Protein 4XED (pdb70)

Structure (mmCIF, N/CA/C/O backbone):
data_4XED
#
_entry.id   4XED
#
_cell.length_a   46.186
_cell.length_b   48.869
_cell.length_c   78.509
_cell.angle_alpha   90.00
_cell.angle_beta   90.00
_cell.angle_gamma   90.00
#
_symmetry.space_group_name_H-M   'I 2 2 2'
#
loop_
_entity.id
_entity.type
_entity.pdbx_description
1 polymer 'Peptidase M14, carboxypeptidase A'
2 non-polymer 'CALCIUM ION'
3 non-polymer 1,2-ETHANEDIOL
4 water water
#
loop_
_atom_site.group_PDB
_atom_site.id
_atom_site.type_symbol
_atom_site.label_atom_id
_atom_site.label_alt_id
_atom_site.label_comp_id
_atom_site.label_asym_id
_atom_site.label_entity_id
_atom_site.label_seq_id
_atom_site.pdbx_PDB_ins_code
_atom_site.Cartn_x
_atom_site.Cartn_y
_atom_site.Cartn_z
_atom_site.occupancy
_atom_site.B_iso_or_equiv
_atom_site.auth_seq_id
_atom_site.auth_comp_id
_atom_site.auth_asym_id
_atom_site.auth_atom_id
_atom_site.pdbx_PDB_model_num
ATOM 1 N N . ALA A 1 3 ? -19.331 -3.665 10.219 1.00 29.59 0 ALA A N 1
ATOM 2 C CA . ALA A 1 3 ? -19.762 -2.618 9.250 1.00 27.78 0 ALA A CA 1
ATOM 3 C C . ALA A 1 3 ? -18.686 -1.534 9.084 1.00 24.58 0 ALA A C 1
ATOM 4 O O . ALA A 1 3 ? -18.510 -0.974 7.999 1.00 26.12 0 ALA A O 1
ATOM 6 N N . ASN A 1 4 ? -17.955 -1.250 10.156 1.00 19.06 1 ASN A N 1
ATOM 7 C CA . ASN A 1 4 ? -16.960 -0.174 10.141 1.00 14.02 1 ASN A CA 1
ATOM 8 C C . ASN A 1 4 ? -15.777 -0.516 9.270 1.00 12.91 1 ASN A C 1
ATOM 9 O O . ASN A 1 4 ? -15.301 -1.659 9.252 1.00 14.95 1 ASN A O 1
ATOM 14 N N . ASP A 1 5 ? -15.297 0.486 8.546 1.00 11.47 2 ASP A N 1
ATOM 15 C CA . ASP A 1 5 ? -14.085 0.351 7.721 1.00 11.18 2 ASP A CA 1
ATOM 16 C C . ASP A 1 5 ? -12.978 1.227 8.288 1.00 10.12 2 ASP A C 1
ATOM 17 O O . ASP A 1 5 ? -13.264 2.258 8.879 1.00 9.50 2 ASP A O 1
ATOM 22 N N . PRO A 1 6 ? -11.708 0.842 8.071 1.00 9.87 3 PRO A N 1
ATOM 23 C CA . PRO A 1 6 ? -10.609 1.683 8.557 1.00 9.85 3 PRO A CA 1
ATOM 24 C C . PRO A 1 6 ? -10.407 2.880 7.660 1.00 9.21 3 PRO A C 1
ATOM 25 O O . PRO A 1 6 ? -10.839 2.881 6.499 1.00 9.09 3 PRO A O 1
ATOM 29 N N . PRO A 1 7 ? -9.740 3.916 8.184 1.00 8.95 4 PRO A N 1
ATOM 30 C CA . PRO A 1 7 ? -9.441 5.035 7.304 1.00 8.58 4 PRO A CA 1
ATOM 31 C C . PRO A 1 7 ? -8.578 4.602 6.136 1.00 7.43 4 PRO A C 1
ATOM 32 O O . PRO A 1 7 ? -7.837 3.598 6.191 1.00 8.31 4 PRO A O 1
ATOM 36 N N . ASN A 1 8 ? -8.688 5.388 5.071 1.00 6.93 5 ASN A N 1
ATOM 37 C CA . ASN A 1 8 ? -7.765 5.270 3.961 1.00 7.71 5 ASN A CA 1
ATOM 38 C C . ASN A 1 8 ? -6.350 5.644 4.379 1.00 7.17 5 ASN A C 1
ATOM 39 O O . ASN A 1 8 ? -6.122 6.296 5.398 1.00 7.33 5 ASN A O 1
ATOM 44 N N . ILE A 1 9 ? -5.382 5.241 3.590 1.00 7.55 6 ILE A N 1
ATOM 45 C CA . ILE A 1 9 ? -4.011 5.544 3.902 1.00 7.69 6 ILE A CA 1
ATOM 46 C C . ILE A 1 9 ? -3.772 7.047 3.753 1.00 7.26 6 ILE A C 1
ATOM 47 O O . ILE A 1 9 ? -4.105 7.651 2.710 1.00 7.50 6 ILE A O 1
ATOM 52 N N . PRO A 1 10 ? -3.129 7.675 4.756 1.00 6.20 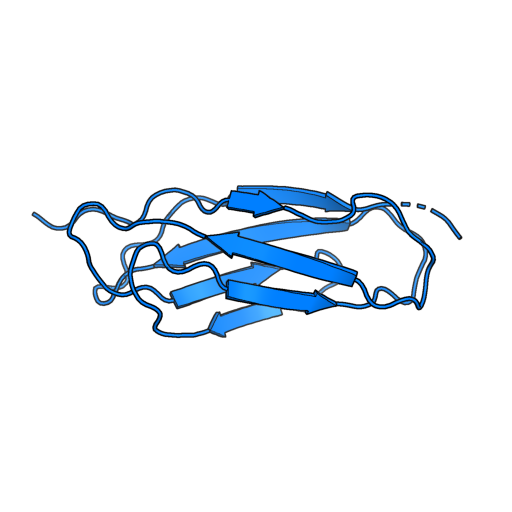7 PRO A N 1
ATOM 53 C CA . PRO A 1 10 ? -2.893 9.109 4.620 1.00 6.56 7 PRO A CA 1
ATOM 54 C C . PRO A 1 10 ? -1.931 9.498 3.524 1.00 6.03 7 PRO A C 1
ATOM 55 O O . PRO A 1 10 ? -1.020 8.747 3.163 1.00 7.42 7 PRO A O 1
ATOM 59 N N . ASN A 1 11 ? -2.139 10.714 3.046 1.00 4.82 8 ASN A N 1
ATOM 60 C CA . ASN A 1 11 ? -1.226 11.387 2.145 1.00 4.48 8 ASN A CA 1
ATOM 61 C C . ASN A 1 11 ? -0.411 12.419 2.931 1.00 5.22 8 ASN A C 1
ATOM 62 O O . ASN A 1 11 ? -0.940 13.106 3.798 1.00 6.07 8 ASN A O 1
ATOM 67 N N . VAL A 1 12 ? 0.870 12.546 2.555 1.00 5.32 9 VAL A N 1
ATOM 68 C CA . VAL A 1 12 ? 1.818 13.484 3.145 1.00 6.03 9 VAL A CA 1
ATOM 69 C C . VAL A 1 12 ? 2.541 14.258 2.046 1.00 4.63 9 VAL A C 1
ATOM 70 O O . VAL A 1 12 ? 3.214 13.628 1.233 1.00 5.95 9 VAL A O 1
ATOM 74 N N . THR A 1 13 ? 2.401 15.579 1.997 1.00 4.91 10 THR A N 1
ATOM 75 C CA . THR A 1 13 ? 3.169 16.358 1.029 1.00 5.60 10 THR A CA 1
ATOM 76 C C . THR A 1 13 ? 3.958 17.453 1.727 1.00 6.26 10 THR A C 1
ATOM 77 O O . THR A 1 13 ? 3.520 18.006 2.735 1.00 7.89 10 THR A O 1
ATOM 81 N N . GLY A 1 14 ? 5.105 17.790 1.157 1.00 5.99 11 GLY A N 1
ATOM 82 C CA . GLY A 1 14 ? 5.918 18.878 1.665 1.00 6.58 11 GLY A CA 1
ATOM 83 C C . GLY A 1 14 ? 7.297 18.722 1.058 1.00 7.39 11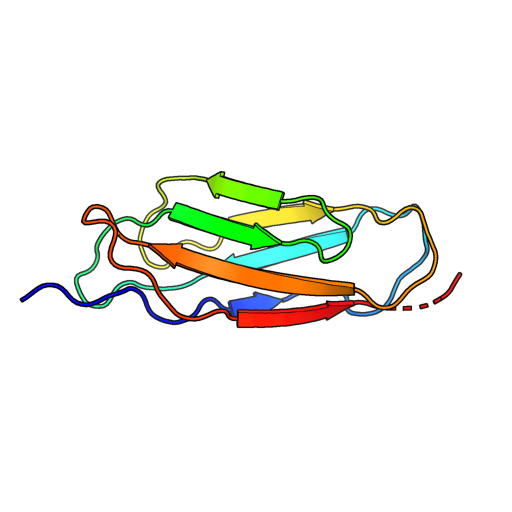 GLY A C 1
ATOM 84 O O . GLY A 1 14 ? 7.512 17.879 0.183 1.00 8.52 11 GLY A O 1
ATOM 85 N N . PRO A 1 15 ? 8.240 19.581 1.489 1.00 7.92 12 PRO A N 1
ATOM 86 C CA . PRO A 1 15 ? 9.582 19.572 0.894 1.00 8.41 12 PRO A CA 1
ATOM 87 C C . PRO A 1 15 ? 10.315 18.256 1.136 1.00 8.15 12 PRO A C 1
ATOM 88 O O . PRO A 1 15 ? 10.347 17.743 2.257 1.00 9.38 12 PRO A O 1
ATOM 92 N N . THR A 1 16 ? 10.951 17.738 0.092 1.00 7.47 13 THR A N 1
ATOM 93 C CA . THR A 1 16 ? 11.664 16.459 0.178 1.00 7.33 13 THR A CA 1
ATOM 94 C C . THR A 1 16 ? 13.170 16.638 0.259 1.00 8.55 13 THR A C 1
ATOM 95 O O . THR A 1 16 ? 13.906 15.653 0.352 1.00 8.72 13 THR A O 1
ATOM 99 N N A ASN A 1 17 ? 13.624 17.883 0.172 0.54 9.14 14 ASN A N 1
ATOM 100 N N B ASN A 1 17 ? 13.608 17.888 0.197 0.46 9.71 14 ASN A N 1
ATOM 101 C CA A ASN A 1 17 ? 15.028 18.217 0.369 0.54 11.03 14 ASN A CA 1
ATOM 102 C CA B ASN A 1 17 ? 15.008 18.241 0.338 0.46 11.74 14 ASN A CA 1
ATOM 103 C C A ASN A 1 17 ? 15.049 19.582 1.011 0.54 10.97 14 ASN A C 1
ATOM 104 C C B ASN A 1 17 ? 14.993 19.563 1.072 0.46 11.41 14 ASN A C 1
ATOM 105 O O A ASN A 1 17 ? 14.224 20.440 0.701 0.54 13.07 14 ASN A O 1
ATOM 106 O O B ASN A 1 17 ? 14.076 20.366 0.902 0.46 13.83 14 ASN A O 1
ATOM 115 N N . GLY A 1 18 ? 15.971 19.778 1.929 1.00 11.70 15 GLY A N 1
ATOM 116 C CA . GLY A 1 18 ? 16.097 21.052 2.591 1.00 13.16 15 GLY A CA 1
ATOM 117 C C . GLY A 1 18 ? 17.427 21.189 3.271 1.00 13.53 15 GLY A C 1
ATOM 118 O O . GLY A 1 18 ? 18.365 20.413 3.031 1.00 15.31 15 GLY A O 1
ATOM 119 N N A ASN A 1 19 ? 17.520 22.189 4.133 0.55 13.99 16 ASN A N 1
ATOM 120 N N B ASN A 1 19 ? 17.479 22.188 4.145 0.45 14.66 16 ASN A N 1
ATOM 121 C CA A ASN A 1 19 ? 18.736 22.414 4.886 0.55 13.42 16 ASN A CA 1
ATOM 122 C CA B ASN A 1 19 ? 18.664 22.558 4.904 0.45 1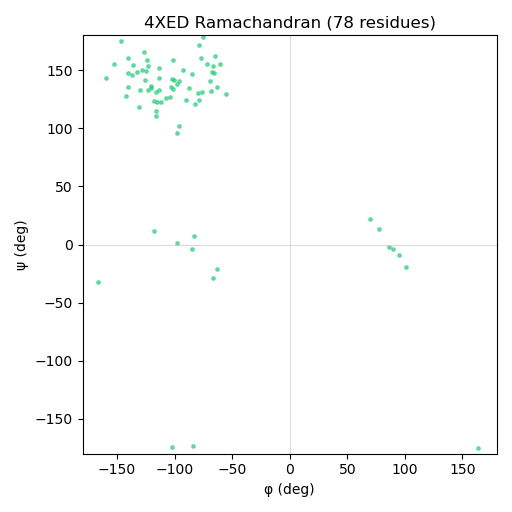4.54 16 ASN A CA 1
ATOM 123 C C A ASN A 1 19 ? 18.540 22.064 6.335 0.55 13.29 16 ASN A C 1
ATOM 124 C C B ASN A 1 19 ? 18.514 22.052 6.342 0.45 14.20 16 ASN A C 1
ATOM 125 O O A ASN A 1 19 ? 17.497 22.362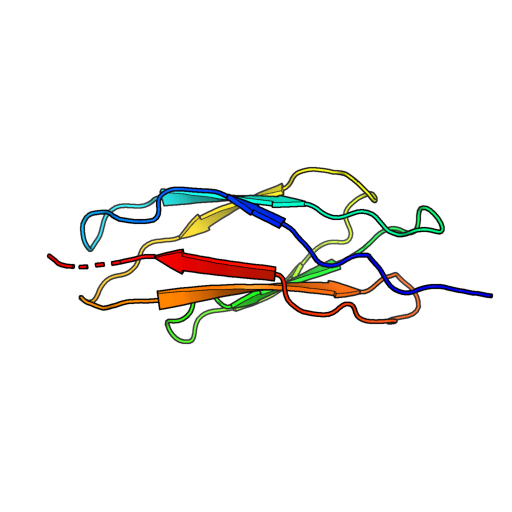 6.948 0.55 13.51 16 ASN A O 1
ATOM 126 O O B ASN A 1 19 ? 17.449 22.227 6.957 0.45 14.31 16 ASN A O 1
ATOM 135 N N . ILE A 1 20 ? 19.547 21.405 6.877 1.00 14.85 17 ILE A N 1
ATOM 136 C CA . ILE A 1 20 ? 19.521 20.973 8.256 1.00 14.65 17 ILE A CA 1
ATOM 137 C C . ILE A 1 20 ? 19.278 22.197 9.133 1.00 14.05 17 ILE A C 1
ATOM 138 O O . ILE A 1 20 ? 19.953 23.204 8.975 1.00 14.26 17 ILE A O 1
ATOM 143 N N . GLY A 1 21 ? 18.334 22.110 10.063 1.00 13.67 18 GLY A N 1
ATOM 144 C CA . GLY A 1 21 ? 18.098 23.196 11.009 1.00 13.25 18 GLY A CA 1
ATOM 145 C C . GLY A 1 21 ? 16.997 24.157 10.600 1.00 13.73 18 GLY A C 1
ATOM 146 O O . GLY A 1 21 ? 16.576 25.022 11.383 1.00 16.14 18 GLY A O 1
ATOM 147 N N . THR A 1 22 ? 16.514 24.013 9.371 1.00 12.23 19 THR A N 1
ATOM 148 C CA . THR A 1 22 ? 15.428 24.854 8.871 1.00 12.18 19 THR A CA 1
ATOM 149 C C . THR A 1 22 ? 14.079 24.151 9.040 1.00 11.49 19 THR A C 1
ATOM 150 O O . THR A 1 22 ? 13.944 22.948 8.851 1.00 10.50 19 THR A O 1
ATOM 154 N N . THR A 1 23 ? 13.061 24.911 9.407 1.00 10.92 20 THR A N 1
ATOM 155 C CA . THR A 1 23 ? 11.749 24.331 9.705 1.00 11.07 20 THR A CA 1
ATOM 156 C C . THR A 1 23 ? 10.938 24.222 8.419 1.00 10.42 20 THR A C 1
ATOM 157 O O . THR A 1 23 ? 10.916 25.167 7.638 1.00 11.38 20 THR A O 1
ATOM 161 N N . TYR A 1 24 ? 10.294 23.076 8.199 1.00 9.38 21 TYR A N 1
ATOM 162 C CA . TYR A 1 24 ? 9.489 22.823 6.987 1.00 8.78 21 TYR A CA 1
ATOM 163 C C . TYR A 1 24 ? 8.094 22.332 7.345 1.00 8.15 21 TYR A C 1
ATOM 164 O O . TYR A 1 24 ? 7.908 21.690 8.374 1.00 8.39 21 TYR A O 1
ATOM 173 N N . ASN A 1 25 ? 7.130 22.648 6.485 1.00 7.94 22 ASN A N 1
ATOM 174 C CA . ASN A 1 25 ? 5.714 22.306 6.696 1.00 8.14 22 ASN A CA 1
ATOM 175 C C . ASN A 1 25 ? 5.286 21.110 5.879 1.00 6.75 22 ASN A C 1
ATOM 176 O O . ASN A 1 25 ? 5.555 21.031 4.687 1.00 8.14 22 ASN A O 1
ATOM 181 N N . TYR A 1 26 ? 4.575 20.202 6.540 1.00 6.89 23 TYR A N 1
ATOM 182 C CA . TYR A 1 26 ? 4.027 18.990 5.926 1.00 6.22 23 TYR A CA 1
ATOM 183 C C . TYR A 1 26 ? 2.506 18.972 6.070 1.00 4.98 23 TYR A C 1
ATOM 184 O O . TYR A 1 26 ? 1.972 19.231 7.140 1.00 6.39 23 TYR A O 1
ATOM 193 N N . THR A 1 27 ? 1.862 18.637 4.964 1.00 6.09 24 THR A N 1
ATOM 194 C CA . THR A 1 27 ? 0.415 18.576 4.880 1.00 6.55 24 THR A CA 1
ATOM 195 C C . THR A 1 27 ? -0.014 17.113 4.914 1.00 6.75 24 THR A C 1
ATOM 196 O O . THR A 1 27 ? 0.486 16.300 4.122 1.00 6.44 24 THR A O 1
ATOM 200 N N . PHE A 1 28 ? -0.931 16.784 5.834 1.00 5.58 25 PHE A N 1
ATOM 201 C CA . PHE A 1 28 ? -1.400 15.414 6.043 1.00 6.16 25 PHE A CA 1
ATOM 202 C C . PHE A 1 28 ? -2.895 15.389 5.805 1.00 6.52 25 PHE A C 1
ATOM 203 O O . PHE A 1 28 ? -3.627 16.261 6.321 1.00 6.75 25 PHE A O 1
ATOM 211 N N . VAL A 1 29 ? -3.374 14.377 5.096 1.00 6.23 26 VAL A N 1
ATOM 212 C CA . VAL A 1 29 ? -4.824 14.214 5.006 1.00 6.51 26 VAL A CA 1
ATOM 213 C C . VAL A 1 29 ? -5.224 12.808 4.620 1.00 6.40 26 VAL A C 1
ATOM 214 O O . VAL A 1 29 ? -4.546 12.139 3.836 1.00 7.36 26 VAL A O 1
ATOM 218 N N . THR A 1 30 ? -6.324 12.349 5.205 1.00 7.07 27 THR A N 1
ATOM 219 C CA . THR A 1 30 ? -6.978 11.166 4.728 1.00 6.51 27 THR A CA 1
ATOM 220 C C . THR A 1 30 ? -8.479 11.319 4.932 1.00 5.64 27 THR A C 1
ATOM 221 O O . THR A 1 30 ? -8.933 12.308 5.511 1.00 7.62 27 THR A O 1
ATOM 225 N N . THR A 1 31 ? -9.219 10.341 4.434 1.00 6.30 28 THR A N 1
ATOM 226 C CA . THR A 1 31 ? -10.644 10.217 4.697 1.00 5.69 28 THR A CA 1
ATOM 227 C C . THR A 1 31 ? -10.931 8.852 5.303 1.00 7.37 28 THR A C 1
ATOM 228 O O . THR A 1 31 ? -10.208 7.886 5.106 1.00 7.33 28 THR A O 1
ATOM 232 N N . ASP A 1 32 ? -12.018 8.796 6.064 1.00 7.67 29 ASP A N 1
ATOM 233 C CA . ASP A 1 32 ? -12.574 7.540 6.521 1.00 6.83 29 ASP A CA 1
ATOM 234 C C . ASP A 1 32 ? -13.806 7.220 5.681 1.00 9.07 29 ASP A C 1
ATOM 235 O O . ASP A 1 32 ? -14.636 8.099 5.491 1.00 8.90 29 ASP A O 1
ATOM 240 N N . PRO A 1 33 ? -13.967 5.960 5.227 1.00 8.95 30 PRO A N 1
ATOM 241 C CA . PRO A 1 33 ? -15.080 5.623 4.333 1.00 10.18 30 PRO A CA 1
ATOM 242 C C . PRO A 1 33 ? -16.442 5.810 4.953 1.00 10.68 30 PRO A C 1
ATOM 243 O O . PRO A 1 33 ? -17.418 5.929 4.211 1.00 13.26 30 PRO A O 1
ATOM 247 N N . ASN A 1 34 ? -16.498 5.813 6.278 1.00 9.72 31 ASN A N 1
ATOM 248 C CA . ASN A 1 34 ? -17.752 5.963 7.002 1.00 9.66 31 ASN A CA 1
ATOM 249 C C . ASN A 1 34 ? -17.971 7.389 7.456 1.00 10.98 31 ASN A C 1
ATOM 250 O O . ASN A 1 34 ? -18.968 7.680 8.128 1.00 12.24 31 ASN A O 1
ATOM 255 N N . GLY A 1 35 ? -17.024 8.266 7.113 1.00 10.23 32 GLY A N 1
ATOM 256 C CA . GLY A 1 35 ? -17.058 9.662 7.520 1.00 9.95 32 GLY A CA 1
ATOM 257 C C . GLY A 1 35 ? -16.642 9.918 8.958 1.00 9.97 32 GLY A C 1
ATOM 258 O O . GLY A 1 35 ? -16.850 11.017 9.477 1.00 11.47 32 GLY A O 1
ATOM 259 N N . ASP A 1 36 ? -16.036 8.916 9.597 1.00 9.58 33 ASP A N 1
ATOM 260 C CA . ASP A 1 36 ? -15.657 9.006 10.999 1.00 9.59 33 ASP A CA 1
ATOM 261 C C . ASP A 1 36 ? -14.544 10.027 11.201 1.00 9.08 33 ASP A C 1
ATOM 262 O O . ASP A 1 36 ? -13.691 10.214 10.340 1.00 8.75 33 ASP A O 1
ATOM 267 N N . ASN A 1 37 ? -14.552 10.677 12.364 1.00 8.26 34 ASN A N 1
ATOM 268 C CA . ASN A 1 37 ? -13.399 11.426 12.815 1.00 8.12 34 ASN A CA 1
ATOM 269 C C . ASN A 1 37 ? -12.220 10.493 12.983 1.00 8.10 34 ASN A C 1
ATOM 270 O O . ASN A 1 37 ? -12.394 9.289 13.254 1.00 7.68 34 ASN A O 1
ATOM 275 N N A ILE A 1 38 ? -11.027 11.056 12.862 0.48 7.96 35 ILE A N 1
ATOM 276 N N B ILE A 1 38 ? -11.017 11.022 12.781 0.52 8.35 35 ILE A N 1
ATOM 277 C CA A ILE A 1 38 ? -9.805 10.262 12.903 0.48 6.59 35 ILE A CA 1
ATOM 278 C CA B ILE A 1 38 ? -9.800 10.208 12.904 0.52 6.62 35 ILE A CA 1
ATOM 279 C C A ILE A 1 38 ? -8.711 10.938 13.732 0.48 6.57 35 ILE A C 1
ATOM 280 C C B ILE A 1 38 ? -8.673 10.928 13.645 0.52 6.67 35 ILE A C 1
ATOM 281 O O A ILE A 1 38 ? -8.738 12.157 13.952 0.48 7.56 35 ILE A O 1
ATOM 282 O O B ILE A 1 38 ? -8.639 12.161 13.720 0.52 7.31 35 ILE A O 1
ATOM 291 N N . THR A 1 39 ? -7.739 10.140 14.173 1.00 6.25 36 THR A N 1
ATOM 292 C CA . THR A 1 39 ? -6.507 10.640 14.756 1.00 6.97 36 THR A CA 1
ATOM 293 C C . THR A 1 39 ? -5.349 10.132 13.895 1.00 6.97 36 THR A C 1
ATOM 294 O O . THR A 1 39 ? -5.474 9.106 13.229 1.00 7.35 36 THR A O 1
ATOM 298 N N . TYR A 1 40 ? -4.238 10.859 13.902 1.00 6.37 37 TYR A N 1
ATOM 299 C CA . TYR A 1 40 ? -3.065 10.518 13.120 1.00 6.70 37 TYR A CA 1
ATOM 300 C C . TYR A 1 40 ? -1.886 10.132 14.011 1.00 6.02 37 TYR A C 1
ATOM 301 O O . TYR A 1 40 ? -1.683 10.718 15.067 1.00 7.38 37 TYR A O 1
ATOM 310 N N . TYR A 1 41 ? -1.112 9.161 13.542 1.00 5.83 38 TYR A N 1
ATOM 311 C CA . TYR A 1 41 ? 0.158 8.770 14.161 1.00 5.56 38 TYR A CA 1
ATOM 312 C C . TYR A 1 41 ? 1.210 9.082 13.112 1.00 5.39 38 TYR A C 1
ATOM 313 O O . TYR A 1 41 ? 1.190 8.519 12.023 1.00 5.83 38 TYR A O 1
ATOM 322 N N . ILE A 1 42 ? 2.084 10.039 13.418 1.00 5.84 39 ILE A N 1
ATOM 323 C CA . ILE A 1 42 ? 3.123 10.507 12.507 1.00 4.76 39 ILE A CA 1
ATOM 324 C C . ILE A 1 42 ? 4.494 10.136 13.081 1.00 5.46 39 ILE A C 1
ATOM 325 O O . ILE A 1 42 ? 4.782 10.403 14.255 1.00 6.45 39 ILE A O 1
ATOM 330 N N . GLU A 1 43 ? 5.347 9.574 12.224 1.00 5.81 40 GLU A N 1
ATOM 331 C CA . GLU A 1 43 ? 6.777 9.382 12.485 1.00 5.57 40 GLU A CA 1
ATOM 332 C C . GLU A 1 43 ? 7.542 10.378 11.633 1.00 5.92 40 GLU A C 1
ATOM 333 O O . GLU A 1 43 ? 7.335 10.448 10.422 1.00 6.42 40 GLU A O 1
ATOM 339 N N . TRP A 1 44 ? 8.405 11.180 12.238 1.00 5.48 41 TRP A N 1
ATOM 340 C CA . TRP A 1 44 ? 9.219 12.111 11.469 1.00 6.77 41 TRP A CA 1
ATOM 341 C C . TRP A 1 44 ? 10.507 11.466 10.911 1.00 5.96 41 TRP A C 1
ATOM 342 O O . TRP A 1 44 ? 11.277 12.106 10.188 1.00 7.97 41 TRP A O 1
ATOM 353 N N . GLY A 1 45 ? 10.748 10.204 11.258 1.00 5.80 42 GLY A N 1
ATOM 354 C CA . GLY A 1 45 ? 11.863 9.438 10.734 1.00 7.14 42 GLY A CA 1
ATOM 355 C C . GLY A 1 45 ? 13.147 9.551 11.534 1.00 8.22 42 GLY A C 1
ATOM 356 O O . GLY A 1 45 ? 14.137 8.883 11.205 1.00 9.21 42 GLY A O 1
ATOM 357 N N . ASP A 1 46 ? 13.130 10.387 12.572 1.00 8.71 43 ASP A N 1
ATOM 358 C CA . ASP A 1 46 ? 14.292 10.704 13.385 1.00 10.12 43 ASP A CA 1
ATOM 359 C C . ASP A 1 46 ? 14.094 10.288 14.831 1.00 10.79 43 ASP A C 1
ATOM 360 O O . ASP A 1 46 ? 14.884 10.659 15.680 1.00 13.39 43 ASP A O 1
ATOM 365 N N . GLY A 1 47 ? 13.043 9.514 15.100 1.00 9.19 44 GLY A N 1
ATOM 366 C CA . GLY A 1 47 ? 12.680 9.094 16.453 1.00 9.70 44 GLY A CA 1
ATOM 367 C C . GLY A 1 47 ? 11.535 9.887 17.068 1.00 9.30 44 GLY A C 1
ATOM 368 O O . GLY A 1 47 ? 10.918 9.420 18.010 1.00 10.23 44 GLY A O 1
ATOM 369 N N . PHE A 1 48 ? 11.251 11.081 16.549 1.00 8.16 45 PHE A N 1
ATOM 370 C CA . PHE A 1 48 ? 10.149 11.903 17.049 1.00 8.64 45 PHE A CA 1
ATOM 371 C C . PHE A 1 48 ? 8.849 11.491 16.366 1.00 7.15 45 PHE A C 1
ATOM 372 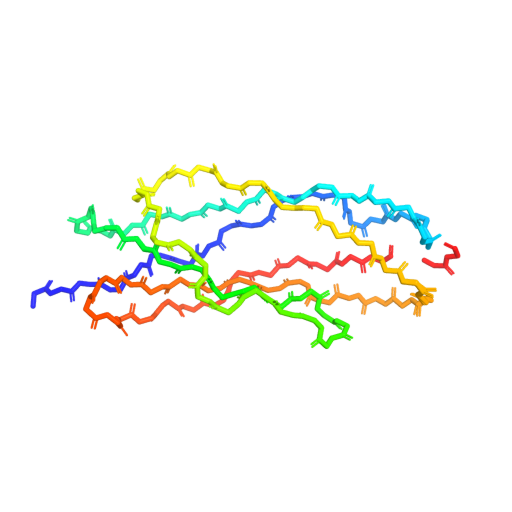O O . PHE A 1 48 ? 8.824 11.044 15.204 1.00 6.74 45 PHE A O 1
ATOM 380 N N . THR A 1 49 ? 7.774 11.600 17.125 1.00 8.55 46 THR A N 1
ATOM 381 C CA . THR A 1 49 ? 6.447 11.178 16.680 1.00 8.54 46 THR A CA 1
ATOM 382 C C . THR A 1 49 ? 5.362 12.144 17.137 1.00 8.90 46 THR A C 1
ATOM 383 O O . THR A 1 49 ? 5.571 12.906 18.098 1.00 13.20 46 THR A O 1
ATOM 387 N N . GLU A 1 50 ? 4.215 12.085 16.472 1.00 8.12 47 GLU A N 1
ATOM 388 C CA . GLU A 1 50 ? 2.978 12.678 16.941 1.00 9.16 47 GLU A CA 1
ATOM 389 C C . GLU A 1 50 ? 2.038 11.499 17.158 1.00 9.33 47 GLU A C 1
ATOM 390 O O . GLU A 1 50 ? 1.648 10.837 16.205 1.00 9.94 47 GLU A O 1
ATOM 396 N N . GLU A 1 51 ? 1.717 11.201 18.415 1.00 9.98 48 GLU A N 1
ATOM 397 C CA . GLU A 1 51 ? 1.058 9.929 18.734 1.00 11.13 48 GLU A CA 1
ATOM 398 C C . GLU A 1 51 ? -0.444 10.081 18.879 1.00 10.53 48 GLU A C 1
ATOM 399 O O . GLU A 1 51 ? -0.982 10.438 19.927 1.00 13.57 48 GLU A O 1
ATOM 405 N N . TRP A 1 52 ? -1.135 9.787 17.789 1.00 10.30 49 TRP A N 1
ATOM 406 C CA . TRP A 1 52 ? -2.591 9.824 17.754 1.00 10.16 49 TRP A CA 1
ATOM 407 C C . TRP A 1 52 ? -3.130 11.223 18.082 1.00 10.43 49 TRP A C 1
ATOM 408 O O . TRP A 1 52 ? -3.920 11.438 19.008 1.00 12.17 49 TRP A O 1
ATOM 419 N N A ILE A 1 53 ? -2.661 12.187 17.312 0.60 9.60 50 ILE A N 1
ATOM 420 N N B ILE A 1 53 ? -2.706 12.179 17.268 0.40 9.87 50 ILE A N 1
ATOM 421 C CA A ILE A 1 53 ? -3.121 13.561 17.450 0.60 11.06 50 ILE A CA 1
ATOM 422 C CA B ILE A 1 53 ? -3.127 13.570 17.407 0.40 10.82 50 ILE A CA 1
ATOM 423 C C A ILE A 1 53 ? -4.484 13.742 16.768 0.60 10.57 50 ILE A C 1
ATOM 424 C C B ILE A 1 53 ? -4.466 13.807 16.709 0.40 10.19 50 ILE A C 1
ATOM 425 O O A ILE A 1 53 ? -4.784 13.071 15.768 0.60 9.91 50 ILE A O 1
ATOM 426 O O B ILE A 1 53 ? -4.729 13.257 15.635 0.40 9.75 50 ILE A O 1
ATOM 435 N N . GLY A 1 54 ? -5.309 14.624 17.337 1.00 9.31 51 GLY A N 1
ATOM 436 C CA . GLY A 1 54 ? -6.687 14.768 16.908 1.00 9.74 51 GLY A CA 1
ATOM 437 C C . GLY A 1 54 ? -7.627 14.589 18.087 1.00 10.49 51 GLY A C 1
ATOM 438 O O . GLY A 1 54 ? -7.226 14.754 19.223 1.00 12.37 51 GLY A O 1
ATOM 439 N N . PRO A 1 55 ? -8.887 14.248 17.837 1.00 9.14 52 PRO A N 1
ATOM 440 C CA . PRO A 1 55 ? -9.449 13.909 16.515 1.00 7.91 52 PRO A CA 1
ATOM 441 C C . PRO A 1 55 ? -9.611 15.099 15.586 1.00 9.03 52 PRO A C 1
ATOM 442 O O . PRO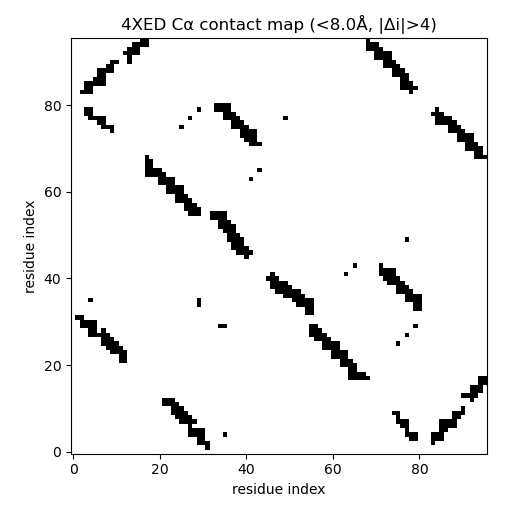 A 1 55 ? -9.758 16.250 16.031 1.00 10.04 52 PRO A O 1
ATOM 446 N N . TYR A 1 56 ? -9.603 14.776 14.296 1.00 7.98 53 TYR A N 1
ATOM 447 C CA . TYR A 1 56 ? -9.880 15.690 13.201 1.00 7.29 53 TYR A CA 1
ATOM 448 C C . TYR A 1 56 ? -11.027 15.136 12.365 1.00 7.06 53 TYR A C 1
ATOM 449 O O . TYR A 1 56 ? -11.305 13.926 12.392 1.00 7.90 53 TYR A O 1
ATOM 458 N N . ALA A 1 57 ? -11.702 15.997 11.601 1.00 8.25 54 ALA A N 1
ATOM 459 C CA . ALA A 1 57 ? -12.739 15.555 10.678 1.00 9.00 54 ALA A CA 1
ATOM 460 C C . ALA A 1 57 ? -12.108 14.704 9.583 1.00 8.61 54 ALA A C 1
ATOM 461 O O . ALA A 1 57 ? -10.986 15.009 9.104 1.00 7.88 54 ALA A O 1
ATOM 463 N N . SER A 1 58 ? -12.872 13.724 9.107 1.00 8.68 55 SER A N 1
ATOM 464 C CA . SER A 1 58 ? -12.494 13.032 7.901 1.00 7.63 55 SER A CA 1
ATOM 465 C C . SER A 1 58 ? -12.304 14.058 6.779 1.00 7.85 55 SER A C 1
ATOM 466 O O . SER A 1 58 ? -13.163 14.908 6.566 1.00 9.03 55 SER A O 1
ATOM 469 N N . GLY A 1 59 ? -11.168 13.986 6.089 1.00 7.41 56 GLY A N 1
ATOM 470 C CA . GLY A 1 59 ? -10.910 14.832 4.930 1.00 7.16 56 GLY A CA 1
ATOM 471 C C . GLY A 1 59 ? -10.324 16.194 5.204 1.00 7.07 56 GLY A C 1
ATOM 472 O O . GLY A 1 59 ? -10.025 16.952 4.282 1.00 8.25 56 GLY A O 1
ATOM 473 N N . GLU A 1 60 ? -10.138 16.503 6.473 1.00 7.31 57 GLU A N 1
ATOM 474 C CA . GLU A 1 60 ? -9.534 17.755 6.873 1.00 8.03 57 GLU A CA 1
ATOM 475 C C . GLU A 1 60 ? -8.029 17.730 6.726 1.00 7.93 57 GLU A C 1
ATOM 476 O O . GLU A 1 60 ? -7.369 16.851 7.266 1.00 8.93 57 GLU A O 1
ATOM 482 N N . GLU A 1 61 ? -7.472 18.674 5.980 1.00 7.07 58 GLU A N 1
ATOM 483 C CA . GLU A 1 61 ? -6.009 18.770 5.844 1.00 7.11 58 GLU A CA 1
ATOM 484 C C . GLU A 1 61 ? -5.432 19.381 7.110 1.00 6.79 58 GLU A C 1
ATOM 485 O O . GLU A 1 61 ? -5.947 20.394 7.604 1.00 7.60 58 GLU A O 1
ATOM 491 N N . VAL A 1 62 ? -4.407 18.732 7.643 1.00 6.44 59 VAL A N 1
ATOM 492 C CA . VAL A 1 62 ? -3.755 19.215 8.847 1.00 7.07 59 VAL A CA 1
ATOM 493 C C . VAL A 1 62 ? -2.284 19.400 8.524 1.00 7.00 59 VAL A C 1
ATOM 494 O O . VAL A 1 62 ? -1.653 18.524 7.922 1.00 8.51 59 VAL A O 1
ATOM 498 N N . ILE A 1 63 ? -1.731 20.549 8.914 1.00 8.09 60 ILE A N 1
ATOM 499 C CA . ILE A 1 63 ? -0.376 20.927 8.554 1.00 10.24 60 ILE A CA 1
ATOM 500 C C . ILE A 1 63 ? 0.461 20.992 9.809 1.00 11.27 60 ILE A C 1
ATOM 501 O O . ILE A 1 63 ? 0.117 21.724 10.744 1.00 15.74 60 ILE A O 1
ATOM 506 N N . PHE A 1 64 ? 1.546 20.223 9.853 1.00 10.52 61 PHE A N 1
ATOM 507 C CA . PHE A 1 64 ? 2.499 20.234 10.957 1.00 12.63 61 PHE A CA 1
ATOM 508 C C . PHE A 1 64 ? 3.893 20.470 10.448 1.00 12.11 61 PHE A C 1
ATOM 509 O O . PHE A 1 64 ? 4.258 19.952 9.397 1.00 10.89 61 PHE A O 1
ATOM 517 N N . SER A 1 65 ? 4.667 21.248 11.201 1.00 12.35 62 SER A N 1
ATOM 518 C CA . SER A 1 65 ? 6.030 21.539 10.828 1.00 11.54 62 SER A CA 1
ATOM 519 C C . SER A 1 65 ? 7.025 20.689 11.616 1.00 10.05 62 SER A C 1
ATOM 520 O O . SER A 1 65 ? 6.707 20.174 12.684 1.00 11.01 62 SER A O 1
ATOM 523 N N . HIS A 1 66 ? 8.223 20.545 11.078 1.00 9.71 63 HIS A N 1
ATOM 524 C CA . HIS A 1 66 ? 9.278 19.793 11.735 1.00 8.73 63 HIS A CA 1
ATOM 525 C C . HIS A 1 66 ? 10.604 20.364 11.275 1.00 8.09 63 HIS A C 1
ATOM 526 O O . HIS A 1 66 ? 10.693 20.962 10.200 1.00 9.27 63 HIS A O 1
ATOM 533 N N . THR A 1 67 ? 11.608 20.164 12.120 1.00 9.38 64 THR A N 1
ATOM 534 C CA . THR A 1 67 ? 12.990 20.543 11.834 1.00 10.14 64 THR A CA 1
ATOM 535 C C . THR A 1 67 ? 13.868 19.326 12.126 1.00 9.66 64 THR A C 1
ATOM 536 O O . THR A 1 67 ? 13.681 18.673 13.160 1.00 11.59 64 THR A O 1
ATOM 540 N N . TRP A 1 68 ? 14.776 18.994 11.219 1.00 10.39 65 TRP A N 1
ATOM 541 C CA . TRP A 1 68 ? 15.750 17.925 11.445 1.00 10.38 65 TRP A CA 1
ATOM 542 C C . TRP A 1 68 ? 17.115 18.563 11.727 1.00 13.47 65 TRP A C 1
ATOM 543 O O . TRP A 1 68 ? 17.556 19.460 11.004 1.00 14.13 65 TRP A O 1
ATOM 554 N N A ASP A 1 69 ? 17.791 18.117 12.775 0.51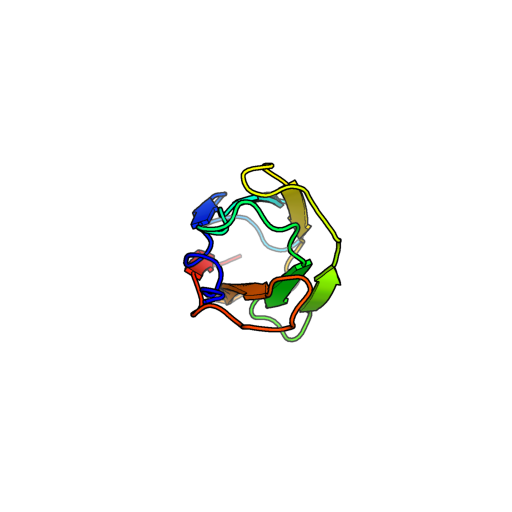 14.59 66 ASP A N 1
ATOM 555 N N B ASP A 1 69 ? 17.813 18.044 12.734 0.49 14.20 66 ASP A N 1
ATOM 556 C CA A ASP A 1 69 ? 19.035 18.769 13.179 0.51 16.39 66 ASP A CA 1
ATOM 557 C CA B ASP A 1 69 ? 19.031 18.689 13.233 0.49 15.58 66 ASP A CA 1
ATOM 558 C C A ASP A 1 69 ? 20.252 17.887 12.919 0.51 16.15 66 ASP A C 1
ATOM 559 C C B ASP A 1 69 ? 20.344 18.071 12.718 0.49 15.06 66 ASP A C 1
ATOM 560 O O A ASP A 1 69 ? 21.307 18.101 13.509 0.51 17.29 66 ASP A O 1
ATOM 561 O O B ASP A 1 69 ? 21.424 18.667 12.874 0.49 14.58 66 ASP A O 1
ATOM 570 N N A LYS A 1 70 ? 20.111 16.891 12.053 0.51 15.55 67 LYS A N 1
ATOM 571 N N B LYS A 1 70 ? 20.253 16.885 12.118 0.49 15.11 67 LYS A N 1
ATOM 572 C CA A LYS A 1 70 ? 21.235 16.055 11.643 0.51 15.43 67 LYS A CA 1
ATOM 573 C CA B LYS A 1 70 ? 21.421 16.149 11.626 0.49 15.35 67 LYS A CA 1
ATOM 574 C C A LYS A 1 70 ? 21.047 15.701 10.185 0.51 14.55 67 LYS A C 1
ATOM 575 C C B LYS A 1 70 ? 21.210 15.730 10.177 0.49 15.08 67 LYS A C 1
ATOM 576 O O A LYS A 1 70 ? 19.938 15.499 9.713 0.51 13.22 67 LYS A O 1
ATOM 577 O O B LYS A 1 70 ? 20.088 15.563 9.719 0.49 13.02 67 LYS A O 1
ATOM 588 N N A LYS A 1 71 ? 22.156 15.614 9.474 0.51 13.15 68 LYS A N 1
ATOM 589 N N B LYS A 1 71 ? 22.307 15.529 9.465 0.49 14.96 68 LYS A N 1
ATOM 590 C CA A LYS A 1 71 ? 22.153 15.114 8.119 0.51 13.53 68 LYS A CA 1
ATOM 591 C CA B LYS A 1 71 ? 22.265 15.073 8.085 0.49 14.65 68 LYS A CA 1
ATOM 592 C C A LYS A 1 71 ? 21.482 13.749 8.085 0.51 12.50 68 LYS A C 1
ATOM 593 C C B LYS A 1 71 ? 21.678 13.663 7.978 0.49 14.04 68 LYS A C 1
ATOM 594 O O A LYS A 1 71 ? 21.533 12.986 9.049 0.51 14.24 68 LYS A O 1
ATOM 595 O O B LYS A 1 71 ? 21.993 12.777 8.775 0.49 14.14 68 LYS A O 1
ATOM 606 N N . GLY A 1 72 ? 20.849 13.443 6.966 1.00 13.56 69 GLY A N 1
ATOM 607 C CA . GLY A 1 72 ? 20.247 12.146 6.787 1.00 14.41 69 GLY A CA 1
ATOM 608 C C . GLY A 1 72 ? 19.128 12.123 5.797 1.00 11.35 69 GLY A C 1
ATOM 609 O O . GLY A 1 72 ? 18.724 13.146 5.277 1.00 12.45 69 GLY A O 1
ATOM 610 N N . THR A 1 73 ? 18.651 10.924 5.530 1.00 13.05 70 THR A N 1
ATOM 611 C CA . THR A 1 73 ? 17.455 10.724 4.757 1.00 13.27 70 THR A CA 1
ATOM 612 C C . THR A 1 73 ? 16.404 10.169 5.712 1.00 14.24 70 THR A C 1
ATOM 613 O O . THR A 1 73 ? 16.624 9.130 6.332 1.00 16.92 70 THR A O 1
ATOM 617 N N . TYR A 1 74 ? 15.273 10.856 5.826 1.00 9.38 71 TYR A N 1
ATOM 618 C CA . TYR A 1 74 ? 14.263 10.578 6.839 1.00 9.35 71 TYR A CA 1
ATOM 619 C C . TYR A 1 74 ? 12.966 10.121 6.185 1.00 7.95 71 TYR A C 1
ATOM 620 O O . TYR A 1 74 ? 12.439 10.787 5.286 1.00 11.98 71 TYR A O 1
ATOM 629 N N . VAL A 1 75 ? 12.428 9.023 6.683 1.00 7.89 72 VAL A N 1
ATOM 630 C CA . VAL A 1 75 ? 11.168 8.517 6.162 1.00 7.18 72 VAL A CA 1
ATOM 631 C C . VAL A 1 75 ? 10.039 9.005 7.055 1.00 6.19 72 VAL A C 1
ATOM 632 O O . VAL A 1 75 ? 9.842 8.504 8.168 1.00 7.20 72 VAL A O 1
ATOM 636 N N . VAL A 1 76 ? 9.334 10.036 6.589 1.00 5.89 73 VAL A N 1
ATOM 637 C CA . VAL A 1 76 ? 8.184 10.546 7.309 1.00 5.34 73 VAL A CA 1
ATOM 638 C C . VAL A 1 76 ? 7.015 9.597 6.991 1.00 5.07 73 VAL A C 1
ATOM 639 O O . VAL A 1 76 ? 6.777 9.280 5.817 1.00 6.89 73 VAL A O 1
ATOM 643 N N . ARG A 1 77 ? 6.308 9.127 8.011 1.00 5.53 74 ARG A N 1
ATOM 644 C CA . ARG A 1 77 ? 5.188 8.216 7.792 1.00 5.92 74 ARG A CA 1
ATOM 645 C C . ARG A 1 77 ? 3.996 8.682 8.600 1.00 5.91 74 ARG A C 1
ATOM 646 O O . ARG A 1 77 ? 4.142 9.252 9.697 1.00 6.54 74 ARG A O 1
ATOM 654 N N . ALA A 1 78 ? 2.802 8.425 8.062 1.00 5.55 75 ALA A N 1
ATOM 655 C CA . ALA A 1 78 ? 1.580 8.734 8.775 1.00 4.96 75 ALA A CA 1
ATOM 656 C C . ALA A 1 78 ? 0.554 7.648 8.565 1.00 4.81 75 ALA A C 1
ATOM 657 O O . ALA A 1 78 ? 0.339 7.181 7.458 1.00 5.45 75 ALA A O 1
ATOM 659 N N . LYS A 1 79 ? -0.093 7.255 9.659 1.00 4.83 76 LYS A N 1
ATOM 660 C CA . LYS A 1 79 ? -1.270 6.365 9.624 1.00 4.72 76 LYS A CA 1
ATOM 661 C C . LYS A 1 79 ? -2.400 7.038 10.405 1.00 5.16 76 LYS A C 1
ATOM 662 O O . LYS A 1 79 ? -2.161 8.024 11.117 1.00 6.03 76 LYS A O 1
ATOM 668 N N . ALA A 1 80 ? -3.618 6.533 10.238 1.00 5.21 77 ALA A N 1
ATOM 669 C CA . ALA A 1 80 ? -4.754 7.148 10.894 1.00 6.31 77 ALA A CA 1
ATOM 670 C C . ALA A 1 80 ? -5.613 6.030 11.488 1.00 6.10 77 ALA A C 1
ATOM 671 O O . ALA A 1 80 ? -5.639 4.892 11.002 1.00 7.86 77 ALA A O 1
ATOM 673 N N . LYS A 1 81 ? -6.379 6.349 12.529 1.00 6.92 78 LYS A N 1
ATOM 674 C CA . LYS A 1 81 ? -7.349 5.406 13.055 1.00 7.31 78 LYS A CA 1
ATOM 675 C C . LYS A 1 81 ? -8.621 6.157 13.355 1.00 6.57 78 LYS A C 1
ATOM 676 O O . LYS A 1 81 ? -8.620 7.329 13.712 1.00 7.44 78 LYS A O 1
ATOM 682 N N . ASP A 1 82 ? -9.733 5.483 13.167 1.00 7.13 79 ASP A N 1
ATOM 683 C CA . ASP A 1 82 ? -10.991 6.112 13.468 1.00 7.27 79 ASP A CA 1
ATOM 684 C C . ASP A 1 82 ? -11.356 6.002 14.955 1.00 7.71 79 ASP A C 1
ATOM 685 O O . ASP A 1 82 ? -10.570 5.553 15.751 1.00 8.35 79 ASP A O 1
ATOM 690 N N . ILE A 1 83 ? -12.569 6.431 15.317 1.00 9.88 80 ILE A N 1
ATOM 691 C CA . ILE A 1 83 ? -12.994 6.488 16.701 1.00 11.40 80 ILE A CA 1
ATOM 692 C C . ILE A 1 83 ? -13.104 5.096 17.295 1.00 11.11 80 ILE A C 1
ATOM 693 O O . ILE A 1 83 ? -12.906 4.927 18.498 1.00 12.93 80 ILE A O 1
ATOM 698 N N . LEU A 1 84 ? -13.395 4.102 16.461 1.00 10.82 81 LEU A N 1
ATOM 699 C CA . LEU A 1 84 ? -13.393 2.694 16.857 1.00 12.43 81 LEU A CA 1
ATOM 700 C C . LEU A 1 84 ? -12.009 2.035 16.834 1.00 11.61 81 LEU A C 1
ATOM 701 O O . LEU A 1 84 ? -11.882 0.829 17.035 1.00 13.58 81 LEU A O 1
ATOM 706 N N . ASN A 1 85 ? -10.975 2.835 16.606 1.00 10.32 82 ASN A N 1
ATOM 707 C CA . ASN A 1 85 ? -9.587 2.393 16.688 1.00 10.17 82 ASN A CA 1
ATOM 708 C C . ASN A 1 85 ? -9.150 1.433 15.590 1.00 9.45 82 ASN A C 1
ATOM 709 O O . ASN A 1 85 ? -8.133 0.753 15.740 1.00 11.36 82 ASN A O 1
ATOM 714 N N . TYR A 1 86 ? -9.870 1.464 14.470 1.00 7.80 83 TYR A N 1
ATOM 715 C CA . TYR A 1 86 ? -9.515 0.681 13.295 1.00 7.98 83 TYR A CA 1
ATOM 716 C C . TYR A 1 86 ? -8.439 1.477 12.550 1.00 7.08 83 TYR A C 1
ATOM 717 O O . TYR A 1 86 ? -8.672 2.623 12.154 1.00 8.15 83 TYR A O 1
ATOM 726 N N . GLU A 1 87 ? -7.270 0.862 12.373 1.00 6.49 84 GLU A N 1
ATOM 727 C CA . GLU A 1 87 ? -6.110 1.581 11.866 1.00 6.99 84 GLU A CA 1
ATOM 728 C C . GLU A 1 87 ? -5.844 1.352 10.385 1.00 6.88 84 GLU A C 1
ATOM 729 O O . GLU A 1 87 ? -5.929 0.232 9.881 1.00 7.86 84 GLU A O 1
ATOM 735 N N . SER A 1 88 ? -5.434 2.419 9.701 1.00 5.81 85 SER A N 1
ATOM 736 C CA . SER A 1 88 ? -4.969 2.368 8.317 1.00 5.79 85 SER A CA 1
ATOM 737 C C . SER A 1 88 ? -3.530 1.875 8.198 1.00 5.67 85 SER A C 1
ATOM 738 O O . SER A 1 88 ? -2.815 1.739 9.167 1.00 6.50 85 SER A O 1
ATOM 741 N N . SER A 1 89 ? -3.122 1.646 6.957 1.00 5.32 86 SER A N 1
ATOM 742 C CA . SER A 1 89 ? -1.719 1.491 6.595 1.00 5.37 86 SER A CA 1
ATOM 743 C C . SER A 1 89 ? -1.004 2.855 6.578 1.00 5.44 86 SER A C 1
ATOM 744 O O . SER A 1 89 ? -1.637 3.878 6.782 1.00 5.79 86 SER A O 1
ATOM 747 N N . TR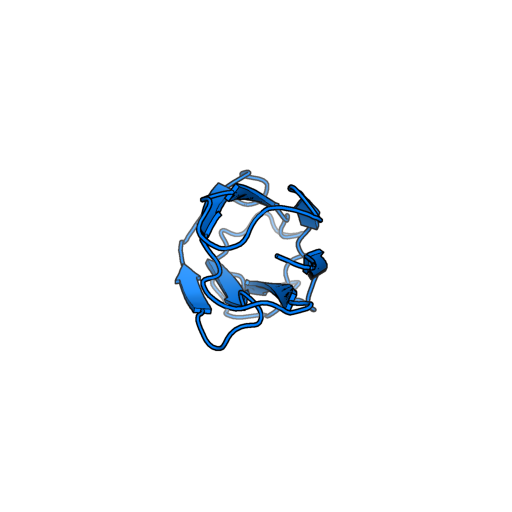P A 1 90 ? 0.291 2.867 6.301 1.00 5.66 87 TRP A N 1
ATOM 748 C CA . TRP A 1 90 ? 1.053 4.087 6.386 1.00 5.27 87 TRP A CA 1
ATOM 749 C C . TRP A 1 90 ? 1.233 4.743 5.026 1.00 5.51 87 TRP A C 1
ATOM 750 O O . TRP A 1 90 ? 1.559 4.064 4.031 1.00 7.45 87 TRP A O 1
ATOM 761 N N . GLY A 1 91 ? 1.096 6.061 4.982 1.00 5.20 88 GLY A N 1
ATOM 762 C CA . GLY A 1 91 ? 1.570 6.855 3.862 1.00 5.05 88 GLY A CA 1
ATOM 763 C C . GLY A 1 91 ? 2.973 7.315 4.200 1.00 4.90 88 GLY A C 1
ATOM 764 O O . GLY A 1 91 ? 3.306 7.452 5.386 1.00 7.35 88 GLY A O 1
ATOM 765 N N . THR A 1 92 ? 3.825 7.504 3.197 1.00 5.02 89 THR A N 1
ATOM 766 C CA . THR A 1 92 ? 5.227 7.833 3.440 1.00 5.66 89 THR A CA 1
ATOM 767 C C . THR A 1 92 ? 5.772 8.866 2.461 1.00 5.50 89 THR A C 1
ATOM 768 O O . THR A 1 92 ? 5.354 8.925 1.283 1.00 6.48 89 THR A O 1
ATOM 772 N N . LEU A 1 93 ? 6.705 9.675 2.964 1.00 5.25 90 LEU A N 1
ATOM 773 C CA . LEU A 1 93 ? 7.440 10.658 2.170 1.00 5.85 90 LEU A CA 1
ATOM 774 C C . LEU A 1 93 ? 8.865 10.692 2.664 1.00 4.68 90 LEU A C 1
ATOM 775 O O . LEU A 1 93 ? 9.113 10.896 3.851 1.00 6.66 90 LEU A O 1
ATOM 780 N N . GLU A 1 94 ? 9.812 10.548 1.738 1.00 5.44 91 GLU A N 1
ATOM 781 C CA . GLU A 1 94 ? 11.240 10.576 2.073 1.00 7.44 91 GLU A CA 1
ATOM 782 C C . GLU A 1 94 ? 11.783 12.005 1.981 1.00 7.22 91 GLU A C 1
ATOM 783 O O . GLU A 1 94 ? 11.685 12.652 0.929 1.00 8.67 91 GLU A O 1
ATOM 789 N N . VAL A 1 95 ? 12.376 12.472 3.073 1.00 6.86 92 VAL A N 1
ATOM 790 C CA . VAL A 1 95 ? 12.897 13.836 3.155 1.00 7.03 92 VAL A CA 1
ATOM 791 C C . VAL A 1 95 ? 14.407 13.779 3.384 1.00 8.65 92 VAL A C 1
ATOM 792 O O . VAL A 1 95 ? 14.888 13.167 4.346 1.00 9.29 92 VAL A O 1
ATOM 796 N N . THR A 1 96 ? 15.158 14.418 2.494 1.00 8.20 93 THR A N 1
ATOM 797 C CA . THR A 1 96 ? 16.622 14.421 2.549 1.00 8.23 93 THR A CA 1
ATOM 798 C C . THR A 1 96 ? 17.138 15.747 3.122 1.00 9.26 93 THR A C 1
ATOM 799 O O . THR A 1 96 ? 16.742 16.818 2.703 1.00 11.39 93 THR A O 1
ATOM 811 N N . PRO A 1 98 ? 20.826 17.009 3.437 1.00 12.07 95 PRO A N 1
ATOM 812 C CA . PRO A 1 98 ? 22.219 16.683 3.106 1.00 15.16 95 PRO A CA 1
ATOM 813 C C . PRO A 1 98 ? 23.240 17.530 3.839 1.00 20.05 95 PRO A C 1
ATOM 814 O O . PRO A 1 98 ? 24.361 17.047 4.111 1.00 21.21 95 PRO A O 1
ATOM 818 N N . LYS A 1 99 ? 22.874 18.776 4.115 1.00 24.93 96 LYS A N 1
ATOM 819 C CA . LYS A 1 99 ? 23.770 19.728 4.794 1.00 31.23 96 LYS A CA 1
ATOM 820 C C . LYS A 1 99 ? 22.925 20.768 5.526 1.00 33.43 96 LYS A C 1
ATOM 821 O O . LYS A 1 99 ? 21.701 20.788 5.359 1.00 31.22 96 LYS A O 1
#

Radius of gyration: 13.75 Å; Cα contacts (8 Å, |Δi|>4): 268; chains: 1; bounding box: 44×28×19 Å

Foldseek 3Di:
DFDWWEAKDKDWAQEDDAFDKTKIKIATAGPVFFFKFKWKDFQPPDIDHRDDRDTHGDIDMDMDHHHDFDKGKIWMKMGGPVRRIYDIDIGIHHGD

Nearest PDB structures (foldseek):
  4xed-assembly1_A  TM=1.006E+00  e=8.676E-18  Thermoplasmatales archaeon SCGC AB-540-F20
  7zn2-assembly1_c  TM=5.374E-01  e=3.475E-02  Escherichia phage T5
  4uwq-assembly1_K  TM=5.146E-01  e=1.299E-01  Thermus thermophilus HB27
  8xci-assembly1_J  TM=5.114E-01  e=1.692E-01  Escherichia phage Lambda
  6xay-assembly2_B  TM=5.406E-01  e=5.692E-01  Homo sapiens

Sequence (96 aa):
ANDPPNIPNVTGPTNNGNNIGTTYNYTFVTTDPNGDNIITYYIEWGDGFTEEWIIGPYASGEEVIFSHTWDDKKKKGTYVVRAKAKDILNYESSWGTLEVTPK

Solvent-accessible surface area: 5310 Å² total

B-factor: mean 13.04, std 8.14, range [4.48, 80.08]

Secondary structure (DSSP, 8-state):
---PPPPPEEES-SS--TT--EEEEEE---TT---EEEEEE-SSS-EEEEEEEE-TT--EEEEE---S-S-EEEEEEEEETT-PBP--EEEEE---